Protein AF-A0A327NYF3-F1 (afdb_monomer)

Sequence (51 aa):
MRKVMTVIYMDATAKLKNPENDNQINDWNTWCPGAKIGEVIDTELNPVAGI

Secondary structure (DSSP, 8-state):
-----------TT-BBPPPSSHHHHHHHHHHSTT--BTSB---SSSPPTT-

Organism: NCBI:txid291403

Radius of gyration: 12.94 Å; Cα contacts (8 Å, |Δi|>4): 48; chains: 1; bounding box: 32×28×37 Å

Solvent-accessible surface area (backbone atoms only — not comparable to full-atom values): 3481 Å² total; per-residue (Å²): 137,93,85,86,85,88,83,87,86,75,65,77,75,44,48,39,69,79,66,90,48,72,66,49,48,51,46,38,64,72,65,42,55,89,54,46,73,76,35,56,49,66,28,93,85,44,55,62,87,84,124

pLDDT: mean 95.22, std 6.81, range [56.62, 98.56]

Foldseek 3Di:
DDDDDDDDDDPQQDAQADDPDPVSVVCCVPQQPPGDGPGGRDDPRDHRPDD

Mean predicted aligned error: 2.93 Å

Structure (mmCIF, N/CA/C/O backbone):
data_AF-A0A327NYF3-F1
#
_entry.id   AF-A0A327NYF3-F1
#
loop_
_atom_site.group_PDB
_atom_site.id
_atom_site.type_symbol
_atom_site.label_atom_id
_atom_site.label_alt_id
_atom_site.label_comp_id
_atom_site.label_asym_id
_atom_site.label_entity_id
_atom_site.label_seq_id
_atom_site.pdbx_PDB_ins_code
_atom_site.Cartn_x
_atom_site.Cartn_y
_atom_site.Cartn_z
_atom_site.occupancy
_atom_site.B_iso_or_equiv
_atom_site.auth_seq_id
_atom_site.auth_comp_id
_atom_site.auth_asym_id
_atom_site.auth_atom_id
_atom_site.pdbx_PDB_model_num
ATOM 1 N N . MET A 1 1 ? -4.178 -19.920 -25.481 1.00 79.94 1 MET A N 1
ATOM 2 C CA . MET A 1 1 ? -3.530 -18.655 -25.059 1.00 79.94 1 MET A CA 1
ATOM 3 C C . MET A 1 1 ? -3.831 -18.442 -23.579 1.00 79.94 1 MET A C 1
ATOM 5 O O . MET A 1 1 ? -5.004 -18.465 -23.232 1.00 79.94 1 MET A O 1
ATOM 9 N N . ARG A 1 2 ? -2.822 -18.321 -22.704 1.00 91.38 2 ARG A N 1
ATOM 10 C CA . ARG A 1 2 ? -3.023 -18.140 -21.251 1.00 91.38 2 ARG A CA 1
ATOM 11 C C . ARG A 1 2 ? -3.261 -16.659 -20.932 1.00 91.38 2 ARG A C 1
ATOM 13 O O . ARG A 1 2 ? -2.477 -15.828 -21.376 1.00 91.38 2 ARG A O 1
ATOM 20 N N . LYS A 1 3 ? -4.289 -16.348 -20.139 1.00 93.12 3 LYS A N 1
ATOM 21 C CA . LYS A 1 3 ? -4.534 -15.019 -19.551 1.00 93.12 3 LYS A CA 1
ATOM 22 C C . LYS A 1 3 ? -4.691 -15.194 -18.040 1.00 93.12 3 LYS A C 1
ATOM 24 O O . LYS A 1 3 ? -5.389 -16.113 -17.625 1.00 93.12 3 LYS A O 1
ATOM 29 N N . VAL A 1 4 ? -4.007 -14.375 -17.245 1.00 96.12 4 VAL A N 1
ATOM 30 C CA . VAL A 1 4 ? -4.007 -14.457 -15.774 1.00 96.12 4 VAL A CA 1
ATOM 31 C C . VAL A 1 4 ? -4.244 -13.063 -15.213 1.00 96.12 4 VAL A C 1
ATOM 33 O O . VAL A 1 4 ? -3.751 -12.087 -15.774 1.00 96.12 4 VAL A O 1
ATOM 36 N N . MET A 1 5 ? -4.987 -12.999 -14.115 1.00 96.81 5 MET A N 1
ATOM 37 C CA . MET A 1 5 ? -5.137 -11.822 -13.272 1.00 96.81 5 MET A CA 1
ATOM 38 C C . MET A 1 5 ? -4.618 -12.181 -11.882 1.00 96.81 5 MET A C 1
ATOM 40 O O . MET A 1 5 ? -4.928 -13.258 -11.374 1.00 96.81 5 MET A O 1
ATOM 44 N N . THR A 1 6 ? -3.832 -11.290 -11.289 1.00 96.69 6 THR A N 1
ATOM 45 C CA . THR A 1 6 ? -3.367 -11.417 -9.907 1.00 96.69 6 THR A CA 1
ATOM 46 C C . THR A 1 6 ? -4.127 -10.411 -9.060 1.00 96.69 6 THR A C 1
ATOM 48 O O . THR A 1 6 ? -4.187 -9.238 -9.418 1.00 96.69 6 THR A O 1
ATOM 51 N N . VAL A 1 7 ? -4.684 -10.874 -7.945 1.00 94.81 7 VAL A N 1
ATOM 52 C CA . VAL A 1 7 ? -5.342 -10.037 -6.938 1.00 94.81 7 VAL A CA 1
ATOM 53 C C . VAL A 1 7 ? -4.656 -10.298 -5.605 1.00 94.81 7 VAL A C 1
ATOM 55 O O . VAL A 1 7 ? -4.396 -11.453 -5.264 1.00 94.81 7 VAL A O 1
ATOM 58 N N . ILE A 1 8 ? -4.339 -9.233 -4.874 1.00 94.56 8 ILE A N 1
ATOM 59 C CA . ILE A 1 8 ? -3.732 -9.305 -3.545 1.00 94.56 8 ILE A CA 1
ATOM 60 C C . ILE A 1 8 ? -4.812 -8.926 -2.538 1.00 94.56 8 ILE A C 1
ATOM 62 O O . ILE A 1 8 ? -5.330 -7.815 -2.583 1.00 94.56 8 ILE A O 1
ATOM 66 N N . TYR A 1 9 ? -5.141 -9.848 -1.637 1.00 95.50 9 TYR A N 1
ATOM 67 C CA . TYR A 1 9 ? -5.992 -9.564 -0.486 1.00 95.50 9 TYR A CA 1
ATOM 68 C C . TYR A 1 9 ? -5.118 -9.335 0.745 1.00 95.50 9 TYR A C 1
ATOM 70 O O . TYR A 1 9 ? -4.130 -10.041 0.957 1.00 95.50 9 TYR A O 1
ATOM 78 N N . MET A 1 10 ? -5.492 -8.344 1.544 1.00 95.31 10 MET A N 1
ATOM 79 C CA . MET A 1 10 ? -4.854 -7.996 2.812 1.00 95.31 10 MET A CA 1
ATOM 80 C C . MET A 1 10 ? -5.861 -8.174 3.953 1.00 95.31 10 MET A C 1
ATOM 82 O O . MET A 1 10 ? -7.057 -8.338 3.710 1.00 95.31 10 MET A O 1
ATOM 86 N N . ASP A 1 11 ? -5.381 -8.153 5.197 1.00 96.50 11 ASP A N 1
ATOM 87 C CA . ASP A 1 11 ? -6.261 -8.131 6.367 1.00 96.50 11 ASP A CA 1
ATOM 88 C C . ASP A 1 11 ? -7.152 -6.876 6.339 1.00 96.50 11 ASP A C 1
ATOM 90 O O . ASP A 1 11 ? -6.658 -5.776 6.093 1.00 96.50 11 ASP A O 1
ATOM 94 N N . ALA A 1 12 ? -8.453 -7.025 6.605 1.00 96.50 12 ALA A N 1
ATOM 95 C CA . ALA A 1 12 ? -9.420 -5.923 6.553 1.00 96.50 1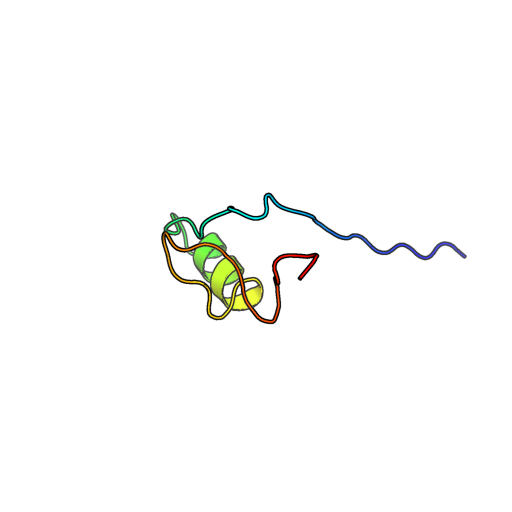2 ALA A CA 1
ATOM 96 C C . ALA A 1 12 ? -9.132 -4.800 7.567 1.00 96.50 12 ALA A C 1
ATOM 98 O O . ALA A 1 12 ? -9.645 -3.694 7.438 1.00 96.50 12 ALA A O 1
ATOM 99 N N . THR A 1 13 ? -8.317 -5.078 8.585 1.00 96.81 13 THR A N 1
ATOM 100 C CA . THR A 1 13 ? -7.891 -4.114 9.605 1.00 96.81 13 THR A CA 1
ATOM 101 C C . THR A 1 13 ? -6.455 -3.636 9.405 1.00 96.81 13 THR A C 1
ATOM 103 O O . THR A 1 13 ? -5.903 -2.964 10.282 1.00 96.81 13 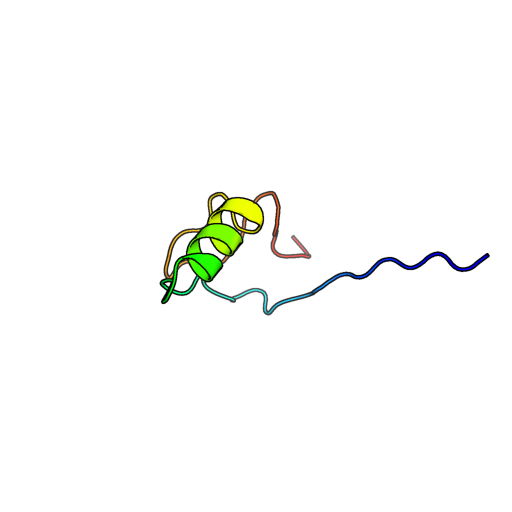THR A O 1
ATOM 106 N N . ALA A 1 14 ? -5.839 -3.953 8.258 1.00 96.94 14 ALA A N 1
ATOM 107 C CA . ALA A 1 14 ? -4.510 -3.476 7.910 1.00 96.94 14 ALA A CA 1
ATOM 108 C C . ALA A 1 14 ? -4.462 -1.945 7.961 1.00 96.94 14 ALA A C 1
ATOM 110 O O . ALA A 1 14 ? -5.328 -1.249 7.427 1.00 96.94 14 ALA A O 1
ATOM 111 N N . LYS A 1 15 ? -3.425 -1.425 8.621 1.00 98.06 15 LYS A N 1
ATOM 112 C CA . LYS A 1 15 ? -3.214 0.010 8.797 1.00 98.06 15 LYS A CA 1
ATOM 113 C C . LYS A 1 15 ? -2.047 0.488 7.964 1.00 98.06 15 LYS A C 1
ATOM 115 O O . LYS A 1 15 ? -1.040 -0.215 7.855 1.00 98.06 15 LYS A O 1
ATOM 120 N N . LEU A 1 16 ? -2.142 1.708 7.444 1.00 98.19 16 LEU A N 1
ATOM 121 C CA . LEU A 1 16 ? -1.022 2.292 6.722 1.00 98.19 16 LEU A CA 1
ATOM 122 C C . LEU A 1 16 ? 0.152 2.525 7.684 1.00 98.19 16 LEU A C 1
ATOM 124 O O . LEU A 1 16 ? 0.046 3.262 8.667 1.00 98.19 16 LEU A O 1
ATOM 128 N N . LYS A 1 17 ? 1.283 1.887 7.397 1.00 97.75 17 LYS A N 1
ATOM 129 C CA . LYS A 1 17 ? 2.530 2.053 8.148 1.00 97.75 17 LYS A CA 1
ATOM 130 C C . LYS A 1 17 ? 3.181 3.396 7.796 1.00 97.75 17 LYS A C 1
ATOM 132 O O . LYS A 1 17 ? 3.090 3.850 6.660 1.00 97.75 17 LYS A O 1
ATOM 137 N N . ASN A 1 18 ? 3.897 4.003 8.745 1.00 98.12 18 ASN A N 1
ATOM 138 C CA . ASN A 1 18 ? 4.797 5.110 8.424 1.00 98.12 18 ASN A CA 1
ATOM 139 C C . ASN A 1 18 ? 5.921 4.622 7.483 1.00 98.12 18 ASN A C 1
ATOM 141 O O . ASN A 1 18 ? 6.584 3.636 7.826 1.00 98.12 18 ASN A O 1
ATOM 145 N N . PRO A 1 19 ? 6.152 5.277 6.332 1.00 97.88 19 PRO A N 1
ATOM 146 C CA . PRO A 1 19 ? 7.175 4.847 5.389 1.00 97.88 19 PRO A CA 1
ATOM 147 C C . PRO A 1 19 ? 8.588 5.010 5.969 1.00 97.88 19 PRO A C 1
ATOM 149 O O . PRO A 1 19 ? 8.871 5.942 6.721 1.00 97.88 19 PRO A O 1
ATOM 152 N N . GLU A 1 20 ? 9.485 4.099 5.602 1.00 98.44 20 GLU A N 1
ATOM 153 C CA . GLU A 1 20 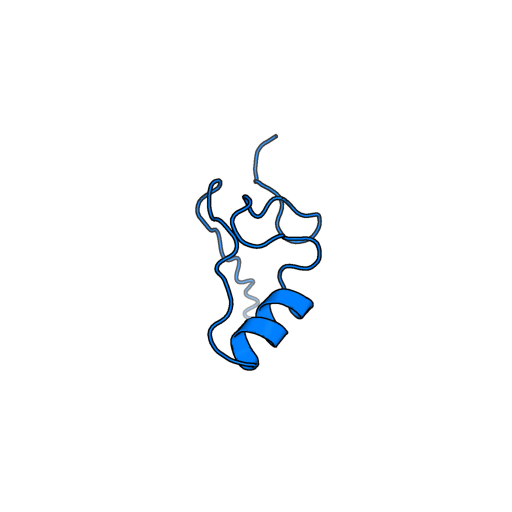? 10.896 4.072 6.021 1.00 98.44 20 GLU A CA 1
ATOM 154 C C . GLU A 1 20 ? 11.854 4.524 4.912 1.00 98.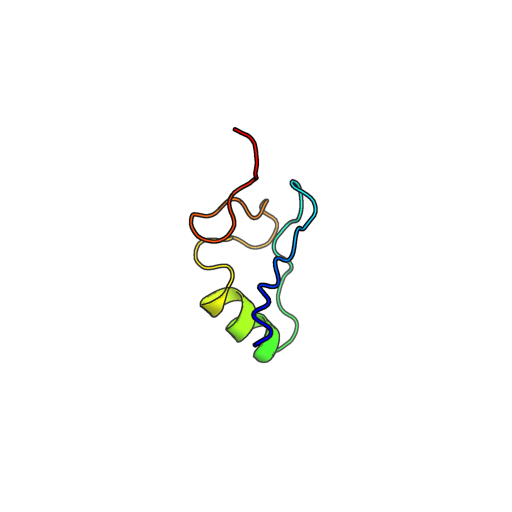44 20 GLU A C 1
ATOM 156 O O . GLU A 1 20 ? 13.039 4.726 5.164 1.00 98.44 20 GLU A O 1
ATOM 161 N N . ASN A 1 21 ? 11.368 4.636 3.673 1.00 98.56 21 ASN A N 1
ATOM 162 C CA . ASN A 1 21 ? 12.157 5.050 2.516 1.00 98.56 21 ASN A CA 1
ATOM 163 C C . ASN A 1 21 ? 11.266 5.592 1.385 1.00 98.56 21 ASN A C 1
ATOM 165 O O . ASN A 1 21 ? 10.047 5.407 1.394 1.00 98.56 21 ASN A O 1
ATOM 169 N N . ASP A 1 22 ? 11.899 6.210 0.387 1.00 98.56 22 ASP A N 1
ATOM 170 C CA . ASP A 1 22 ? 11.223 6.854 -0.747 1.00 98.56 22 ASP A CA 1
ATOM 171 C C . ASP A 1 22 ? 10.393 5.883 -1.593 1.00 98.56 22 ASP A C 1
ATOM 173 O O . ASP A 1 22 ? 9.353 6.259 -2.130 1.00 98.56 22 ASP A O 1
ATOM 177 N N . ASN A 1 23 ? 10.796 4.612 -1.676 1.00 98.38 23 ASN A N 1
ATOM 178 C CA . ASN A 1 23 ? 10.022 3.609 -2.407 1.00 98.38 23 ASN A CA 1
ATOM 179 C C . ASN A 1 23 ? 8.683 3.330 -1.710 1.00 98.38 23 ASN A C 1
ATOM 181 O O . ASN A 1 23 ? 7.660 3.268 -2.380 1.00 98.38 23 ASN A O 1
ATOM 185 N N . GLN A 1 24 ? 8.659 3.260 -0.375 1.00 98.19 24 GLN A N 1
ATOM 186 C CA . GLN A 1 24 ? 7.412 3.106 0.386 1.00 98.19 24 GLN A CA 1
ATOM 187 C C . GLN A 1 24 ? 6.509 4.346 0.276 1.00 98.19 24 GLN A C 1
ATOM 189 O O . GLN A 1 24 ? 5.286 4.213 0.257 1.00 98.19 24 GLN A O 1
ATOM 194 N N . ILE A 1 25 ? 7.090 5.548 0.163 1.00 98.19 25 ILE A N 1
ATOM 195 C CA . ILE A 1 25 ? 6.333 6.780 -0.118 1.00 98.19 25 ILE A CA 1
ATOM 196 C C . ILE A 1 25 ? 5.693 6.701 -1.511 1.00 98.19 25 ILE A C 1
ATOM 198 O O . ILE A 1 25 ? 4.512 7.008 -1.669 1.00 98.19 25 ILE A O 1
ATOM 202 N N . ASN A 1 26 ? 6.450 6.258 -2.516 1.00 98.25 26 ASN A N 1
ATOM 203 C CA . ASN A 1 26 ? 5.945 6.095 -3.879 1.00 98.25 26 ASN A CA 1
ATOM 204 C C . ASN A 1 26 ? 4.840 5.034 -3.958 1.00 98.25 26 ASN A C 1
ATOM 206 O O . ASN A 1 26 ? 3.819 5.273 -4.607 1.00 98.25 26 ASN A O 1
ATOM 210 N N . ASP A 1 27 ? 5.005 3.906 -3.264 1.00 96.94 27 ASP A N 1
ATOM 211 C CA . ASP A 1 27 ? 3.989 2.857 -3.180 1.00 96.94 27 ASP A CA 1
ATOM 212 C C . ASP A 1 27 ? 2.710 3.374 -2.524 1.00 96.94 27 ASP A C 1
ATOM 214 O O . ASP A 1 27 ? 1.622 3.155 -3.054 1.00 96.94 27 ASP A O 1
ATOM 218 N N . TRP A 1 28 ? 2.821 4.118 -1.419 1.00 97.50 28 TRP A N 1
ATOM 219 C CA . TRP A 1 28 ? 1.665 4.747 -0.785 1.00 97.50 28 TRP A CA 1
ATOM 220 C C . TRP A 1 28 ? 0.950 5.691 -1.757 1.00 97.50 28 TRP A C 1
ATOM 222 O O . TRP A 1 28 ? -0.248 5.532 -1.992 1.00 97.50 28 TRP A O 1
ATOM 232 N N . ASN A 1 29 ? 1.672 6.623 -2.376 1.00 97.12 29 ASN A N 1
ATOM 233 C CA . ASN A 1 29 ? 1.071 7.603 -3.281 1.00 97.12 29 ASN A CA 1
ATOM 234 C C . ASN A 1 29 ? 0.425 6.959 -4.520 1.00 97.12 29 ASN A C 1
ATOM 236 O O . ASN A 1 29 ? -0.561 7.484 -5.034 1.00 97.12 29 ASN A O 1
ATOM 240 N N . THR A 1 30 ? 0.966 5.834 -4.994 1.00 97.56 30 THR A N 1
ATOM 241 C CA . THR A 1 30 ? 0.472 5.135 -6.192 1.00 97.56 30 THR A CA 1
ATOM 242 C C . THR A 1 30 ? -0.694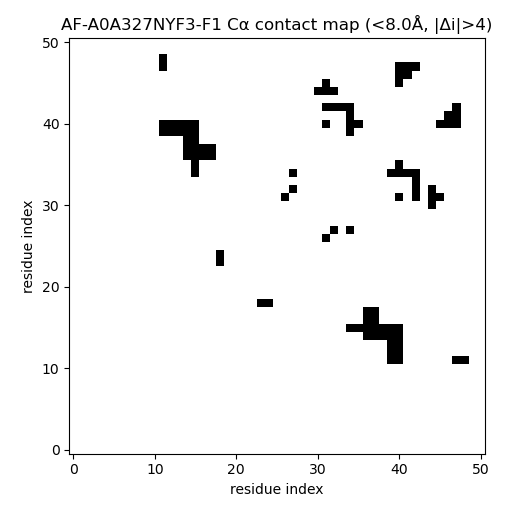 4.206 -5.870 1.00 97.56 30 THR A C 1
ATOM 244 O O . THR A 1 30 ? -1.700 4.207 -6.576 1.00 97.56 30 THR A O 1
ATOM 247 N N . TRP A 1 31 ? -0.557 3.401 -4.816 1.00 96.31 31 TRP A N 1
ATOM 248 C CA . TRP A 1 31 ? -1.446 2.273 -4.547 1.00 96.31 31 TRP A CA 1
ATOM 249 C C . TRP A 1 31 ? -2.360 2.482 -3.358 1.00 96.31 31 TRP A C 1
ATOM 251 O O . TRP A 1 31 ? -3.383 1.823 -3.304 1.00 96.31 31 TRP A O 1
ATOM 261 N N . CYS A 1 32 ? -2.049 3.371 -2.417 1.00 96.62 32 CYS A N 1
ATOM 262 C CA . CYS A 1 32 ? -2.898 3.669 -1.258 1.00 96.62 32 CYS A CA 1
ATOM 263 C C . CYS A 1 32 ? -3.286 5.162 -1.167 1.00 96.62 32 CYS A C 1
ATOM 265 O O . CYS A 1 32 ? -3.240 5.731 -0.069 1.00 96.62 32 CYS A O 1
ATOM 267 N N . PRO A 1 33 ? -3.677 5.831 -2.274 1.00 97.44 33 PRO A N 1
ATOM 268 C CA . PRO A 1 33 ? -4.059 7.237 -2.218 1.00 97.44 33 PRO A CA 1
ATOM 269 C C . PRO A 1 33 ? -5.247 7.434 -1.264 1.00 97.44 33 PRO A C 1
ATOM 271 O O . PRO A 1 33 ? -6.176 6.626 -1.220 1.00 97.44 33 PRO A O 1
ATOM 274 N N . GLY A 1 34 ? -5.193 8.501 -0.465 1.00 96.25 34 GLY A N 1
ATOM 275 C CA . GLY A 1 34 ? -6.209 8.819 0.546 1.00 96.25 34 GLY A CA 1
ATOM 276 C C . GLY A 1 34 ? -6.086 8.054 1.871 1.00 96.25 34 GLY A C 1
ATOM 277 O O . GLY A 1 34 ? -6.706 8.467 2.849 1.00 96.25 34 GLY A O 1
ATOM 278 N N . ALA A 1 35 ? -5.263 7.001 1.949 1.00 97.69 35 ALA A N 1
ATOM 279 C CA . ALA A 1 35 ? -4.989 6.318 3.213 1.00 97.69 35 ALA A CA 1
ATOM 280 C C . ALA A 1 35 ? -4.169 7.223 4.147 1.00 97.69 35 ALA A C 1
ATOM 282 O O . ALA A 1 35 ? -3.321 7.988 3.681 1.00 97.69 35 ALA A O 1
ATOM 283 N N . LYS A 1 36 ? -4.389 7.122 5.464 1.00 98.19 36 LYS A N 1
ATOM 284 C CA . LYS A 1 36 ? -3.647 7.894 6.474 1.00 98.19 36 LYS A CA 1
ATOM 285 C C . LYS A 1 36 ? -2.840 6.982 7.386 1.00 9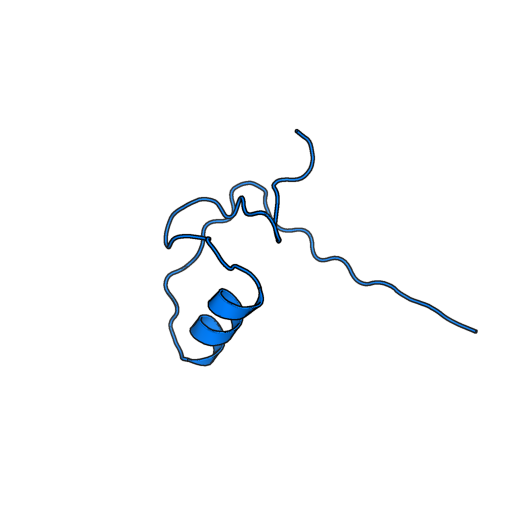8.19 36 LYS A C 1
ATOM 287 O O . LYS A 1 36 ? -3.299 5.905 7.761 1.00 98.19 36 LYS A O 1
ATOM 292 N N . ILE A 1 37 ? -1.641 7.428 7.767 1.00 98.31 37 ILE A N 1
ATOM 293 C CA . ILE A 1 37 ? -0.741 6.659 8.639 1.00 98.31 37 ILE A CA 1
ATOM 294 C C . ILE A 1 37 ? -1.461 6.310 9.948 1.00 98.31 37 ILE A C 1
ATOM 296 O O . ILE A 1 37 ? -1.999 7.184 10.623 1.00 98.31 37 ILE A O 1
ATOM 300 N N . GLY A 1 38 ? -1.439 5.027 10.310 1.00 98.44 38 GLY A N 1
ATOM 301 C CA . GLY A 1 38 ? -2.053 4.495 11.526 1.00 98.44 38 GLY A CA 1
ATOM 302 C C . GLY A 1 38 ? -3.567 4.250 11.447 1.00 98.44 38 GLY A C 1
ATOM 303 O O . GLY A 1 38 ? -4.122 3.663 12.381 1.00 98.44 38 GLY A O 1
ATOM 304 N N . GLU A 1 39 ? 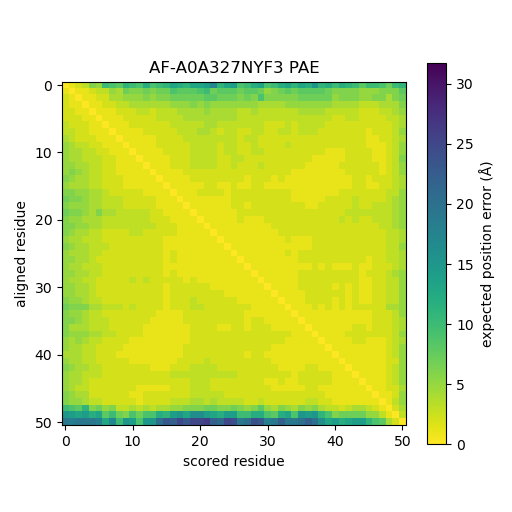-4.228 4.640 10.356 1.00 98.38 39 GLU A N 1
ATOM 305 C CA . GLU A 1 39 ? -5.643 4.351 10.093 1.00 98.38 39 GLU A CA 1
ATOM 306 C C . GLU A 1 39 ? -5.792 3.084 9.239 1.00 98.38 39 GLU A C 1
ATOM 308 O O . GLU A 1 39 ? -4.853 2.676 8.551 1.00 98.38 39 GLU A O 1
ATOM 313 N N . VAL A 1 40 ? -6.967 2.449 9.314 1.00 97.88 40 VAL A N 1
ATOM 314 C CA . VAL A 1 40 ? -7.317 1.311 8.450 1.00 97.88 40 VAL A CA 1
ATOM 315 C C . VAL A 1 40 ? -7.321 1.774 6.994 1.00 97.88 40 VAL A C 1
ATOM 317 O O . VAL A 1 40 ? -7.803 2.866 6.690 1.00 97.88 40 VAL A O 1
ATOM 320 N N . ILE A 1 41 ? -6.769 0.954 6.103 1.00 97.69 41 ILE A N 1
ATOM 321 C CA . ILE A 1 41 ? -6.770 1.221 4.664 1.00 97.69 41 ILE A CA 1
ATOM 322 C C . ILE A 1 41 ? -8.142 0.819 4.112 1.00 97.69 41 ILE A C 1
ATOM 324 O O . ILE A 1 41 ? -8.331 -0.306 3.666 1.00 97.69 41 ILE A O 1
ATOM 328 N N . ASP A 1 42 ? -9.092 1.748 4.190 1.00 97.12 42 ASP A N 1
ATOM 329 C CA . ASP A 1 42 ? -10.398 1.660 3.535 1.00 97.12 42 ASP A CA 1
ATOM 330 C C . ASP A 1 42 ? -10.545 2.863 2.599 1.00 97.12 42 ASP A C 1
ATOM 332 O O . ASP A 1 42 ? -10.930 3.963 3.004 1.00 97.12 42 ASP A O 1
ATOM 336 N N . THR A 1 43 ? -10.099 2.687 1.355 1.00 96.31 43 THR A N 1
ATOM 337 C CA . THR A 1 43 ? -10.074 3.749 0.340 1.00 96.31 43 THR A CA 1
ATOM 338 C C . THR A 1 43 ? -10.721 3.278 -0.954 1.00 96.31 43 THR A C 1
ATOM 340 O O . THR A 1 43 ? -10.909 2.087 -1.164 1.00 96.31 43 THR A O 1
ATOM 343 N N . GLU A 1 44 ? -11.036 4.204 -1.864 1.00 95.56 44 GLU A N 1
ATOM 344 C CA . GLU A 1 44 ? -11.677 3.874 -3.148 1.00 95.56 44 GLU A CA 1
ATOM 345 C C . GLU A 1 44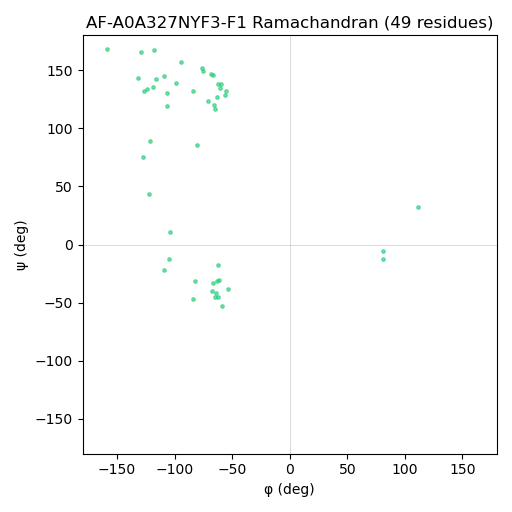 ? -10.912 2.802 -3.945 1.00 95.56 44 GLU A C 1
ATOM 347 O O . GLU A 1 44 ? -11.524 1.922 -4.546 1.00 95.56 44 GLU A O 1
ATOM 352 N N . LEU A 1 45 ? -9.573 2.847 -3.919 1.00 95.75 45 LEU A N 1
ATOM 353 C CA . LEU A 1 45 ? -8.729 1.884 -4.631 1.00 95.75 45 LEU A CA 1
ATOM 354 C C . LEU A 1 45 ? -8.531 0.569 -3.861 1.00 95.75 45 LEU A C 1
ATOM 356 O O . LEU A 1 45 ? -8.392 -0.480 -4.486 1.00 95.75 45 LEU A O 1
ATOM 360 N N . ASN A 1 46 ? -8.527 0.614 -2.525 1.00 96.06 46 ASN A N 1
ATOM 361 C CA . ASN A 1 46 ? -8.415 -0.570 -1.666 1.00 96.06 46 ASN A CA 1
ATOM 362 C C . ASN A 1 46 ? -9.562 -0.574 -0.649 1.00 96.06 46 ASN A C 1
ATOM 364 O O . ASN A 1 46 ? -9.346 -0.229 0.516 1.00 96.06 46 ASN A O 1
ATOM 368 N N . PRO A 1 47 ? -10.785 -0.914 -1.080 1.00 96.25 47 PRO A N 1
ATOM 369 C CA . PRO A 1 47 ? -11.921 -0.960 -0.177 1.00 96.25 47 PRO A CA 1
ATOM 370 C C . PRO A 1 47 ? -11.860 -2.214 0.693 1.00 96.25 47 PRO A C 1
ATOM 372 O O . PRO A 1 47 ? -11.385 -3.272 0.259 1.00 96.25 47 PRO A O 1
ATOM 375 N N . VAL A 1 48 ? -12.429 -2.138 1.895 1.00 95.69 48 VAL A N 1
ATOM 376 C CA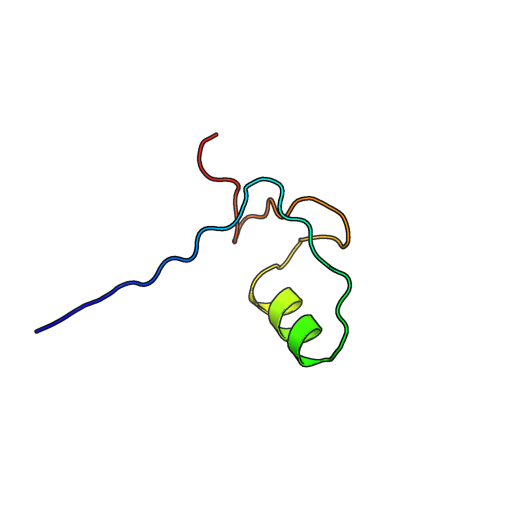 . VAL A 1 48 ? -12.731 -3.351 2.660 1.00 95.69 48 VAL A CA 1
ATOM 377 C C . VAL A 1 48 ? -13.793 -4.152 1.904 1.00 95.69 48 VAL A C 1
ATOM 379 O O . VAL A 1 48 ? -14.921 -3.707 1.691 1.00 95.69 48 VAL A O 1
ATOM 382 N N . ALA A 1 49 ? -13.427 -5.355 1.463 1.00 88.62 49 ALA A N 1
ATOM 383 C CA . ALA A 1 49 ? -14.333 -6.214 0.716 1.00 88.62 49 ALA A CA 1
ATOM 384 C C . ALA A 1 49 ? -15.434 -6.777 1.634 1.00 88.62 49 ALA A C 1
ATOM 386 O O . ALA A 1 49 ? -15.131 -7.479 2.598 1.00 88.62 49 ALA A O 1
ATOM 387 N N . GLY A 1 50 ? -16.703 -6.535 1.287 1.00 76.12 50 GLY A N 1
ATOM 388 C CA . GLY A 1 50 ? -17.856 -7.192 1.920 1.00 76.12 50 GLY A CA 1
ATOM 389 C C . GLY A 1 50 ? -18.761 -6.312 2.785 1.00 76.12 50 GLY A C 1
ATOM 390 O O . GLY A 1 50 ? -19.322 -6.828 3.751 1.00 76.12 50 GLY A O 1
ATOM 391 N N . ILE A 1 51 ? -18.916 -5.027 2.446 1.00 56.62 51 ILE A N 1
ATOM 392 C CA . ILE A 1 51 ? -20.044 -4.208 2.930 1.00 56.62 51 ILE A CA 1
ATOM 393 C C . ILE A 1 51 ? -21.305 -4.544 2.127 1.00 56.62 51 ILE A C 1
ATOM 395 O O . ILE A 1 51 ? -21.185 -4.669 0.885 1.00 56.62 51 ILE A O 1
#